Protein AF-A0A1V9Y2V9-F1 (afdb_monomer)

Radius of gyration: 18.62 Å; Cα contacts (8 Å, |Δi|>4): 120; chains: 1; bounding box: 42×32×52 Å

Foldseek 3Di:
DVVVVVVVVVCVVVVPDLLNVLLVVLLVCLVVVVLVVNVVSCPDPSCVSPALVSNLVSCLVSVVLVSSVVSLVVDDLVSSLVSLCSSVVNPLLSSLVVCLVVLPLSSLVVSLVVCCVPVVDCVSSVVSVVSNVVSVVVD

Nearest PDB structures (foldseek):
  8bbf-assembly1_B  TM=3.571E-01  e=8.411E-01  Homo sapiens
  8f5p-assembly1_D  TM=3.765E-01  e=5.303E+00  Leishmania tarentolae
  8xup-assembly1_B  TM=3.565E-01  e=9.309E+00  Escherichia coli K-12
  5a7d-assembly4_D  TM=3.150E-01  e=6.849E+00  Drosophila melanogaster

pLDDT: mean 87.75, std 9.39, range [50.88, 96.5]

Sequence (139 aa):
GNELRVAEDIKKEFGVSDRRWMWLRAKVLAQEEQWDELEKLSKSKRVPLIGFQGFAEVCLSHSNKMEALKYILKLKEDTKVNFVLRYTDGDIKKAAKLALEQKDLECLQLLREKAIEKTRTANLANEIDEYVSQLRSKK

Mean predicted aligned error: 6.32 Å

InterPro domains:
  IPR006925 Vps16, C-terminal [PF04840] (2-120)
  IPR016534 Vacuolar protein sorting-associated protein 16 [PTHR12811] (2-128)

Organism: NCBI:txid418985

Structure (mmCIF, N/CA/C/O backbone):
data_AF-A0A1V9Y2V9-F1
#
_entry.id   AF-A0A1V9Y2V9-F1
#
loop_
_atom_site.group_PDB
_atom_site.id
_atom_site.type_symbol
_atom_site.label_atom_id
_atom_site.label_alt_id
_atom_site.label_comp_id
_atom_site.label_asym_id
_atom_site.label_entity_id
_atom_site.label_seq_id
_atom_site.pdbx_PDB_ins_code
_atom_site.Cartn_x
_atom_site.Cartn_y
_atom_site.Cartn_z
_atom_site.occupancy
_atom_site.B_iso_or_equiv
_atom_site.auth_seq_id
_atom_site.auth_comp_id
_atom_site.auth_asym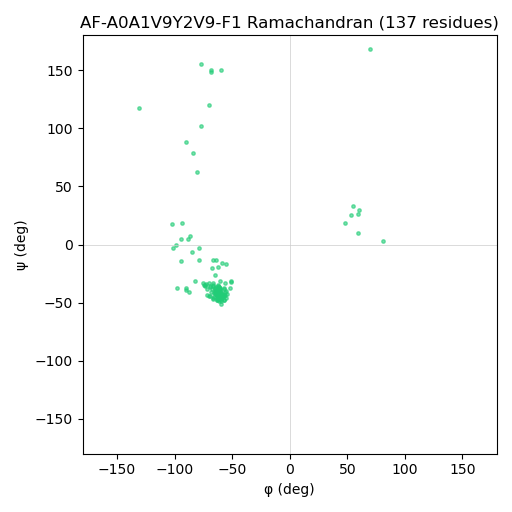_id
_atom_site.auth_atom_id
_atom_site.pdbx_PDB_model_num
ATOM 1 N N . GLY A 1 1 ? -23.484 2.005 17.612 1.00 53.62 1 GLY A N 1
ATOM 2 C CA . GLY A 1 1 ? -24.648 1.179 17.990 1.00 53.62 1 GLY A CA 1
ATOM 3 C C . GLY A 1 1 ? -24.314 0.321 19.194 1.00 53.62 1 GLY A C 1
ATOM 4 O O . GLY A 1 1 ? -23.136 0.079 19.435 1.00 53.62 1 GLY A O 1
ATOM 5 N N . ASN A 1 2 ? -25.331 -0.121 19.938 1.00 74.00 2 ASN A N 1
ATOM 6 C CA . ASN A 1 2 ? -25.217 -0.984 21.127 1.00 74.00 2 ASN A CA 1
ATOM 7 C C . ASN A 1 2 ? -24.352 -2.242 20.877 1.00 74.00 2 ASN A C 1
ATOM 9 O O . ASN A 1 2 ? -23.617 -2.673 21.756 1.00 74.00 2 ASN A O 1
ATOM 13 N N . GLU A 1 3 ? -24.352 -2.752 19.645 1.00 80.88 3 GLU A N 1
ATOM 14 C CA . GLU A 1 3 ? -23.558 -3.903 19.192 1.00 80.88 3 GLU A CA 1
ATOM 15 C C . GLU A 1 3 ? -22.043 -3.704 19.318 1.00 80.88 3 GLU A C 1
ATOM 17 O O . GLU A 1 3 ? -21.342 -4.613 19.748 1.00 80.88 3 GLU A O 1
ATOM 22 N N . LEU A 1 4 ? -21.520 -2.506 19.023 1.00 80.00 4 LEU A N 1
ATOM 23 C CA . LEU A 1 4 ? -20.084 -2.228 19.172 1.00 80.00 4 LEU A CA 1
ATOM 24 C C . LEU A 1 4 ? -19.649 -2.304 20.635 1.00 80.00 4 LEU A C 1
ATOM 26 O O . LEU A 1 4 ? -18.560 -2.789 20.925 1.00 80.00 4 LEU A O 1
ATOM 30 N N . ARG A 1 5 ? -20.505 -1.844 21.552 1.00 82.06 5 ARG A N 1
ATOM 31 C CA . ARG A 1 5 ? -20.245 -1.906 22.992 1.00 82.06 5 ARG A CA 1
ATOM 32 C C . ARG A 1 5 ? -20.231 -3.356 23.474 1.00 82.06 5 ARG A C 1
ATOM 34 O O . ARG A 1 5 ? -19.281 -3.752 24.134 1.00 82.06 5 ARG A O 1
ATOM 41 N N . VAL A 1 6 ? -21.224 -4.150 23.067 1.00 87.69 6 VAL A N 1
ATOM 42 C CA . VAL A 1 6 ? -21.276 -5.594 23.359 1.00 87.69 6 VAL A CA 1
ATOM 43 C C . VAL A 1 6 ? -20.027 -6.301 22.827 1.00 87.69 6 VAL A C 1
ATOM 45 O O . VAL A 1 6 ? -19.409 -7.090 23.535 1.00 87.69 6 VAL A O 1
ATOM 48 N N . ALA A 1 7 ? -19.599 -5.972 21.610 1.00 84.19 7 ALA A N 1
ATOM 49 C CA . ALA A 1 7 ? -18.413 -6.566 21.013 1.00 84.19 7 ALA A CA 1
ATOM 50 C C . ALA A 1 7 ? -17.114 -6.170 21.757 1.00 84.19 7 ALA A C 1
ATOM 52 O O . ALA A 1 7 ? -16.198 -6.986 21.874 1.00 84.19 7 ALA A O 1
ATOM 53 N N . 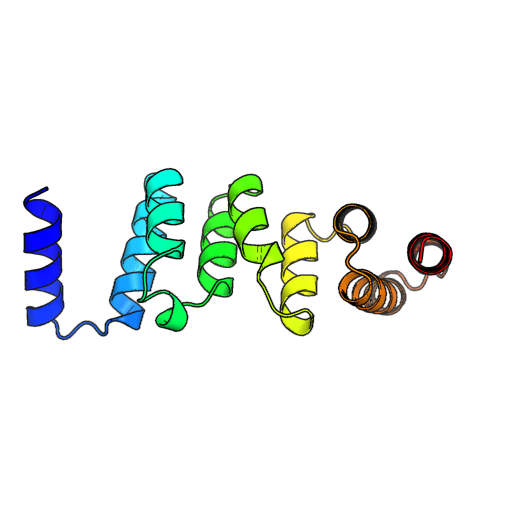GLU A 1 8 ? -17.030 -4.955 22.314 1.00 85.25 8 GLU A N 1
ATOM 54 C CA . GLU A 1 8 ? -15.917 -4.552 23.187 1.00 85.25 8 GLU A CA 1
ATOM 55 C C . GLU A 1 8 ? -15.929 -5.250 24.554 1.00 85.25 8 GLU A C 1
ATOM 57 O O . GLU A 1 8 ? -14.854 -5.526 25.094 1.00 85.25 8 GLU A O 1
ATOM 62 N N . ASP A 1 9 ? -17.102 -5.560 25.103 1.00 87.69 9 ASP A N 1
ATOM 63 C CA . ASP A 1 9 ? -17.223 -6.311 26.355 1.00 87.69 9 ASP A CA 1
ATOM 64 C C . ASP A 1 9 ? -16.789 -7.775 26.157 1.00 87.69 9 ASP A C 1
ATOM 66 O O . ASP A 1 9 ? -15.938 -8.261 26.903 1.00 87.69 9 ASP A O 1
ATOM 70 N N . ILE A 1 10 ? -17.216 -8.419 25.062 1.00 85.62 10 ILE A N 1
ATOM 71 C CA . ILE A 1 10 ? -16.736 -9.755 24.654 1.00 85.62 10 ILE A CA 1
ATOM 72 C C . ILE A 1 10 ? -15.216 -9.741 24.444 1.00 85.62 10 ILE A C 1
ATOM 74 O O . ILE A 1 10 ? -14.495 -10.613 24.921 1.00 85.62 10 ILE A O 1
ATOM 78 N N . LYS A 1 11 ? -14.675 -8.724 23.764 1.00 87.56 11 LYS A N 1
ATOM 79 C CA . LYS A 1 11 ? -13.223 -8.589 23.573 1.00 87.56 11 LYS A CA 1
ATOM 80 C C . LYS A 1 11 ? -12.469 -8.606 24.911 1.00 87.56 11 LYS A C 1
ATOM 82 O O . LYS A 1 11 ? -11.413 -9.239 24.990 1.00 87.56 11 LYS A O 1
ATOM 87 N N . LYS A 1 12 ? -12.976 -7.910 25.937 1.00 87.56 12 LYS A N 1
ATOM 88 C CA . LYS A 1 12 ? -12.372 -7.900 27.281 1.00 87.56 12 LYS A CA 1
ATOM 89 C C . LYS A 1 12 ? -12.474 -9.270 27.944 1.00 87.56 12 LYS A C 1
ATOM 91 O O . LYS A 1 12 ? -11.472 -9.744 28.465 1.00 87.56 12 LYS A O 1
ATOM 96 N N . GLU A 1 13 ? -13.645 -9.896 27.879 1.00 89.62 13 GLU A N 1
ATOM 97 C CA . GLU A 1 13 ? -13.913 -11.210 28.473 1.00 89.62 13 GLU A CA 1
ATOM 98 C C . GLU A 1 13 ? -12.979 -12.297 27.921 1.00 89.62 13 GLU A C 1
ATOM 100 O O . GLU A 1 13 ? -12.404 -13.073 28.678 1.00 89.62 13 GLU A O 1
ATOM 105 N N . PHE A 1 14 ? -12.734 -12.286 26.610 1.00 88.75 14 PHE A N 1
ATOM 106 C CA . PHE A 1 14 ? -11.849 -13.243 25.940 1.00 88.75 14 PHE A CA 1
ATOM 107 C C . PHE A 1 14 ? -10.373 -12.809 25.894 1.00 88.75 14 PHE A C 1
ATOM 109 O O . PHE A 1 14 ? -9.558 -13.468 25.245 1.00 88.75 14 PHE A O 1
ATOM 116 N N . GLY A 1 15 ? -10.004 -11.691 26.531 1.00 89.31 15 GLY A N 1
ATOM 117 C CA . GLY A 1 15 ? -8.618 -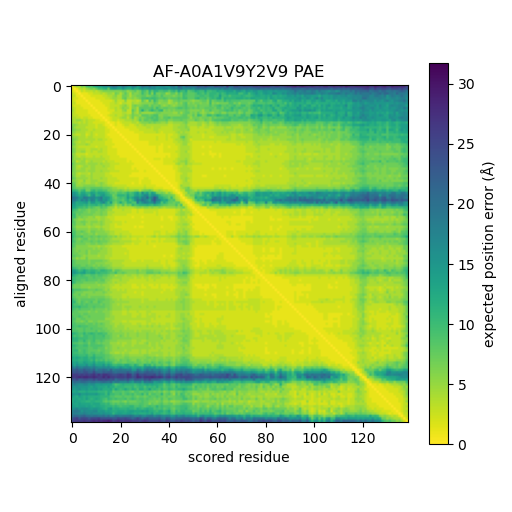11.208 26.566 1.00 89.31 15 GLY A CA 1
ATOM 118 C C . GLY A 1 15 ? -8.027 -10.900 25.183 1.00 89.31 15 GLY A C 1
ATOM 119 O O . GLY A 1 15 ? -6.821 -11.041 24.964 1.00 89.31 15 GLY A O 1
ATOM 120 N N . VAL A 1 16 ? -8.857 -10.501 24.214 1.00 86.38 16 VAL A N 1
ATOM 121 C CA . VAL A 1 16 ? -8.403 -10.252 22.841 1.00 86.38 16 VAL A CA 1
ATOM 122 C C . VAL A 1 16 ? -7.539 -8.992 22.806 1.00 86.38 16 VAL A C 1
ATOM 124 O O . VAL A 1 16 ? -7.997 -7.890 23.114 1.00 86.38 16 VAL A O 1
ATOM 127 N N . SER A 1 17 ? -6.283 -9.142 22.375 1.00 87.06 17 SER A N 1
ATOM 128 C CA . SER A 1 17 ? -5.348 -8.019 22.268 1.00 87.06 17 SER A CA 1
ATOM 129 C C . SER A 1 17 ? -5.851 -6.933 21.313 1.00 87.06 17 SER A C 1
ATOM 131 O O . SER A 1 17 ? -6.514 -7.220 20.313 1.00 87.06 17 SER A O 1
ATOM 133 N N . ASP A 1 18 ? -5.479 -5.675 21.567 1.00 83.75 18 ASP A N 1
ATOM 134 C CA . ASP A 1 18 ? -5.882 -4.541 20.723 1.00 83.75 18 ASP A CA 1
ATOM 135 C C . ASP A 1 18 ? -5.493 -4.737 19.255 1.00 83.75 18 ASP A C 1
ATOM 137 O O . ASP A 1 18 ? -6.287 -4.451 18.359 1.00 83.75 18 ASP A O 1
ATOM 141 N N . ARG A 1 19 ? -4.303 -5.293 18.999 1.00 83.38 19 ARG A N 1
ATOM 142 C CA . ARG A 1 19 ? -3.853 -5.616 17.641 1.00 83.38 19 ARG A CA 1
ATOM 143 C C . ARG A 1 19 ? -4.810 -6.595 16.965 1.00 83.38 19 ARG A C 1
ATOM 145 O O . ARG A 1 19 ? -5.251 -6.337 15.847 1.00 83.38 19 ARG A O 1
ATOM 152 N N . ARG A 1 20 ? -5.137 -7.713 17.623 1.00 85.44 20 ARG A N 1
ATOM 153 C CA . ARG A 1 20 ? -6.011 -8.740 17.039 1.00 85.44 20 ARG A CA 1
ATOM 154 C C . ARG A 1 20 ? -7.440 -8.233 16.872 1.00 85.44 20 ARG A C 1
ATOM 156 O O . ARG A 1 20 ? -8.055 -8.497 15.843 1.00 85.44 20 ARG A O 1
ATOM 163 N N . TRP A 1 21 ? -7.920 -7.448 17.831 1.00 86.19 21 TRP A N 1
ATOM 164 C CA . TRP A 1 21 ? -9.212 -6.776 17.761 1.00 86.19 21 TRP A CA 1
ATOM 165 C C . TRP A 1 21 ? -9.325 -5.872 16.534 1.00 86.19 21 TRP A C 1
ATOM 167 O O . TRP A 1 21 ? -10.299 -5.945 15.789 1.00 86.19 21 TRP A O 1
ATOM 177 N N . MET A 1 22 ? -8.308 -5.049 16.278 1.00 85.06 22 MET A N 1
ATOM 178 C CA . MET A 1 22 ? -8.321 -4.180 15.108 1.00 85.06 22 MET A CA 1
ATOM 179 C C . MET A 1 22 ? -8.281 -4.964 13.797 1.00 85.06 22 MET A C 1
ATOM 181 O O . MET A 1 22 ? -9.010 -4.611 12.874 1.00 85.06 22 MET A O 1
ATOM 185 N N . TRP A 1 23 ? -7.466 -6.022 13.711 1.00 86.44 23 TRP A N 1
ATOM 186 C CA . TRP A 1 23 ? -7.430 -6.896 12.534 1.00 86.44 23 TRP A CA 1
ATOM 187 C C . TRP A 1 23 ? -8.796 -7.520 12.250 1.00 86.44 23 TRP A C 1
ATOM 189 O O . TRP A 1 23 ? -9.227 -7.547 11.101 1.00 86.44 23 TRP A O 1
ATOM 199 N N . LEU A 1 24 ? -9.483 -7.995 13.293 1.00 89.38 24 LEU A N 1
ATOM 200 C CA . LEU A 1 24 ? -10.824 -8.557 13.166 1.00 89.38 24 LEU A CA 1
ATOM 201 C C . LEU A 1 24 ? -11.810 -7.509 12.644 1.00 89.38 24 LEU A C 1
ATOM 203 O O . LEU A 1 24 ? -12.520 -7.773 11.681 1.00 89.38 24 LEU A O 1
ATOM 207 N N . ARG A 1 25 ? -11.794 -6.300 13.214 1.00 90.25 25 ARG A N 1
ATOM 208 C CA . ARG A 1 25 ? -12.650 -5.202 12.750 1.00 90.25 25 ARG A CA 1
ATOM 209 C C . ARG A 1 25 ? -12.382 -4.828 11.296 1.00 90.25 25 ARG A C 1
ATOM 211 O O . ARG A 1 25 ? -13.331 -4.703 10.540 1.00 90.25 25 ARG A O 1
ATOM 218 N N . ALA A 1 26 ? -11.121 -4.674 10.895 1.00 91.00 26 ALA A N 1
ATOM 219 C CA . ALA A 1 26 ? -10.778 -4.343 9.512 1.00 91.00 26 ALA A CA 1
ATOM 220 C C . ALA A 1 26 ? -11.265 -5.418 8.527 1.00 91.00 26 ALA A C 1
ATOM 222 O O . ALA A 1 26 ? -11.810 -5.080 7.481 1.00 91.00 26 ALA A O 1
ATOM 223 N N . LYS A 1 27 ? -11.124 -6.703 8.885 1.00 92.00 27 LYS A N 1
ATOM 224 C CA . LYS A 1 27 ? -11.636 -7.822 8.081 1.00 92.00 27 LYS A CA 1
ATOM 225 C C . LYS A 1 27 ? -13.156 -7.791 7.950 1.00 92.00 27 LYS A C 1
ATOM 227 O O . LYS A 1 27 ? -13.641 -7.893 6.835 1.00 92.00 27 LYS A O 1
ATOM 232 N N . VAL A 1 28 ? -13.880 -7.604 9.054 1.00 93.81 28 VAL A N 1
ATOM 233 C CA . VAL A 1 28 ? -15.350 -7.521 9.034 1.00 93.81 28 VAL A CA 1
ATOM 234 C C . VAL A 1 28 ? -15.813 -6.336 8.188 1.00 93.81 28 VAL A C 1
ATOM 236 O O . VAL A 1 28 ? -16.655 -6.506 7.321 1.00 93.81 28 VAL A O 1
ATOM 239 N N . LEU A 1 29 ? -15.214 -5.154 8.362 1.00 94.38 29 LEU A N 1
ATOM 240 C CA . LEU A 1 29 ? -15.579 -3.976 7.567 1.00 94.38 29 LEU A CA 1
ATOM 241 C C . LEU A 1 29 ? -15.340 -4.196 6.067 1.00 94.38 29 LEU A C 1
ATOM 243 O O . LEU A 1 29 ? -16.141 -3.746 5.263 1.00 94.38 29 LEU A O 1
ATOM 247 N N . ALA A 1 30 ? -14.272 -4.897 5.683 1.00 94.00 30 ALA A N 1
ATOM 248 C CA . ALA A 1 30 ? -14.021 -5.227 4.282 1.00 94.00 30 ALA A CA 1
ATOM 249 C C . ALA A 1 30 ? -14.938 -6.334 3.739 1.00 94.00 30 ALA A C 1
ATOM 251 O O . ALA A 1 30 ? -15.319 -6.281 2.574 1.00 94.00 30 ALA A O 1
ATOM 252 N N . GLN A 1 31 ? -15.307 -7.316 4.568 1.00 94.94 31 GLN A N 1
ATOM 253 C CA . GLN A 1 31 ? -16.300 -8.342 4.227 1.00 94.94 31 GLN A CA 1
ATOM 254 C C . GLN A 1 31 ? -17.679 -7.733 3.965 1.00 94.94 31 GLN A C 1
ATOM 256 O O . GLN A 1 31 ? -18.343 -8.140 3.021 1.00 94.94 31 GLN A O 1
ATOM 261 N N . GLU A 1 32 ? -18.061 -6.738 4.760 1.00 95.50 32 GLU A N 1
ATOM 262 C CA . GLU A 1 32 ? -19.320 -5.994 4.636 1.00 95.50 32 GLU A CA 1
ATOM 263 C C . GLU A 1 32 ? -19.221 -4.806 3.657 1.00 95.50 32 GLU A C 1
ATOM 265 O O . GLU A 1 32 ? -20.123 -3.973 3.601 1.00 95.50 32 GLU A O 1
ATOM 270 N N . GLU A 1 33 ? -18.102 -4.669 2.934 1.00 94.75 33 GLU A N 1
ATOM 271 C CA . GLU A 1 33 ? -17.830 -3.572 1.991 1.00 94.75 33 GLU A CA 1
ATOM 272 C C . GLU A 1 33 ? -18.001 -2.154 2.584 1.00 94.75 33 GLU A C 1
ATOM 274 O O . GLU A 1 33 ? -18.215 -1.168 1.876 1.00 94.75 33 GLU A O 1
ATOM 279 N N . GLN A 1 34 ? -17.849 -2.012 3.903 1.00 95.56 34 GLN A N 1
ATOM 280 C CA . GLN A 1 34 ? -17.927 -0.745 4.631 1.00 95.56 34 GLN A CA 1
ATOM 281 C C . GLN A 1 34 ? -16.613 0.043 4.523 1.00 95.56 34 GLN A C 1
ATOM 283 O O . GLN A 1 34 ? -15.932 0.314 5.518 1.00 95.56 34 GLN A O 1
ATOM 288 N N . TRP A 1 35 ? -16.242 0.422 3.299 1.00 94.44 35 TRP A N 1
ATOM 289 C CA . TRP A 1 35 ? -14.975 1.094 2.988 1.00 94.44 35 TRP A CA 1
ATOM 290 C C . TRP A 1 35 ? -14.824 2.449 3.688 1.00 94.44 35 TRP A C 1
ATOM 292 O O . TRP A 1 35 ? -13.742 2.761 4.178 1.00 94.44 35 TRP A O 1
ATOM 302 N N . ASP A 1 36 ? -15.909 3.212 3.837 1.00 93.75 36 ASP A N 1
ATOM 303 C CA . ASP A 1 36 ? -15.888 4.495 4.555 1.00 93.75 36 ASP A CA 1
ATOM 304 C C . ASP A 1 36 ? -15.551 4.318 6.043 1.00 93.75 36 ASP A C 1
ATOM 306 O O . ASP A 1 36 ? -14.784 5.087 6.631 1.00 93.75 36 ASP A O 1
ATOM 310 N N . GLU A 1 37 ? -16.100 3.278 6.671 1.00 92.81 37 GLU A N 1
ATOM 311 C CA . GLU A 1 37 ? -15.810 2.939 8.065 1.00 92.81 37 GLU A CA 1
ATOM 312 C C . GLU A 1 37 ? -14.404 2.347 8.217 1.00 92.81 37 GLU A C 1
ATOM 314 O O . GLU A 1 37 ? -13.720 2.619 9.211 1.00 92.81 37 GLU A O 1
ATOM 319 N N . LEU A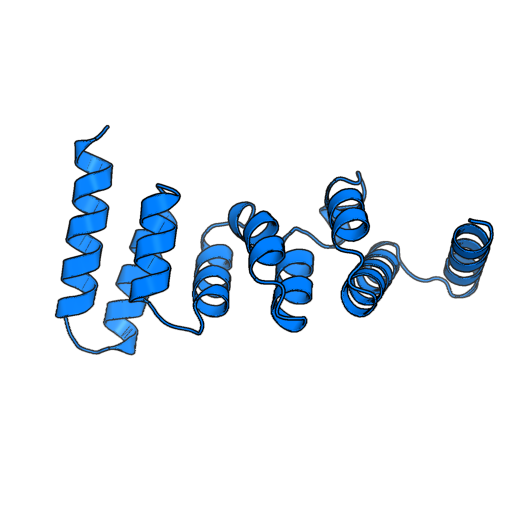 1 38 ? -13.927 1.600 7.217 1.00 93.00 38 LEU A N 1
ATOM 320 C CA . LEU A 1 38 ? -12.543 1.136 7.150 1.00 93.00 38 LEU A CA 1
ATOM 321 C C . LEU A 1 38 ? -11.567 2.319 7.049 1.00 93.00 38 LEU A C 1
ATOM 323 O O . LEU A 1 38 ? -10.573 2.361 7.782 1.00 93.00 38 LEU A O 1
ATOM 327 N N . GLU A 1 39 ? -11.878 3.325 6.230 1.00 91.81 39 GLU A N 1
ATOM 328 C CA . GLU A 1 39 ? -11.075 4.540 6.111 1.00 91.81 39 GLU A CA 1
ATOM 329 C C . GLU A 1 39 ? -11.062 5.324 7.430 1.00 91.81 39 GLU A C 1
ATOM 331 O O . GLU A 1 39 ? -9.994 5.759 7.879 1.00 91.81 39 GLU A O 1
ATOM 336 N N . LYS A 1 40 ? -12.206 5.453 8.114 1.00 91.56 40 LYS A N 1
ATOM 337 C CA . LYS A 1 40 ? -12.267 6.042 9.466 1.00 91.56 40 LYS A CA 1
ATOM 338 C C . LYS A 1 40 ? -11.409 5.252 10.456 1.00 91.56 40 LYS A C 1
ATOM 340 O O . LYS A 1 40 ? -10.658 5.852 11.231 1.00 91.56 40 LYS A O 1
ATOM 345 N N . LEU A 1 41 ? -11.458 3.918 10.410 1.00 88.81 41 LEU A N 1
ATOM 346 C CA . LEU A 1 41 ? -10.631 3.050 11.250 1.00 88.81 41 LEU A CA 1
ATOM 347 C C . LEU A 1 41 ? -9.132 3.278 10.990 1.00 88.81 41 LEU A C 1
ATOM 349 O O . LEU A 1 41 ? -8.356 3.352 11.945 1.00 88.81 41 LEU A O 1
ATOM 353 N N . SER A 1 42 ? -8.737 3.471 9.728 1.00 88.19 42 SER A N 1
ATOM 354 C CA . SER A 1 42 ? -7.351 3.728 9.304 1.00 88.19 42 SER A CA 1
ATOM 355 C C . SER A 1 42 ? -6.767 5.071 9.769 1.00 88.19 42 SER A C 1
ATOM 357 O O . SER A 1 42 ? -5.557 5.287 9.675 1.00 88.19 42 SER A O 1
ATOM 359 N N . LYS A 1 43 ? -7.615 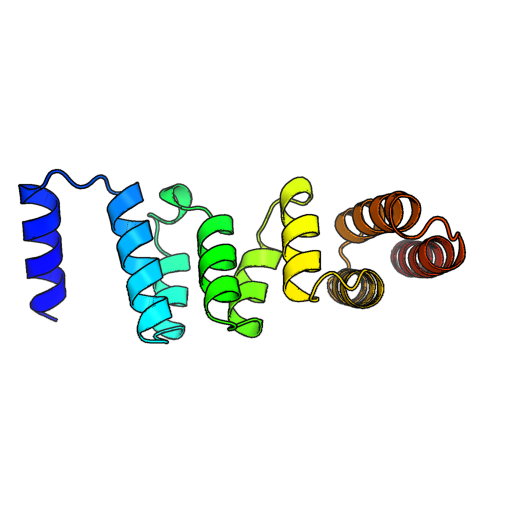5.980 10.264 1.00 86.38 43 LYS A N 1
ATOM 360 C CA . LYS A 1 43 ? -7.234 7.296 10.808 1.00 86.38 43 LYS A CA 1
ATOM 361 C C . LYS A 1 43 ? -7.213 7.312 12.342 1.00 86.38 43 LYS A C 1
ATOM 363 O O . LYS A 1 43 ? -6.858 8.319 12.950 1.00 86.38 43 LYS A O 1
ATOM 368 N N . SER A 1 44 ? -7.592 6.210 12.991 1.00 81.19 44 SER A N 1
ATOM 369 C CA . SER A 1 44 ? -7.630 6.105 14.451 1.00 81.19 44 SER A CA 1
ATOM 370 C C . SER A 1 44 ? -6.229 6.120 15.076 1.00 81.19 44 SER A C 1
ATOM 372 O O . SER A 1 44 ? -5.278 5.566 14.534 1.00 81.19 44 SER A O 1
ATOM 374 N N . LYS A 1 45 ? -6.099 6.634 16.306 1.00 68.62 45 LYS A N 1
ATOM 375 C CA . LYS A 1 45 ? -4.839 6.578 17.077 1.00 68.62 45 LYS A CA 1
ATOM 376 C C . LYS A 1 45 ? -4.322 5.151 17.323 1.00 68.62 45 LYS A C 1
ATOM 378 O O . LYS A 1 45 ? -3.163 4.988 17.682 1.00 68.62 45 LYS A O 1
ATOM 383 N N . ARG A 1 46 ? -5.160 4.120 17.138 1.00 67.69 46 ARG A N 1
ATOM 384 C CA . ARG A 1 46 ? -4.772 2.705 17.281 1.00 67.69 46 ARG A CA 1
AT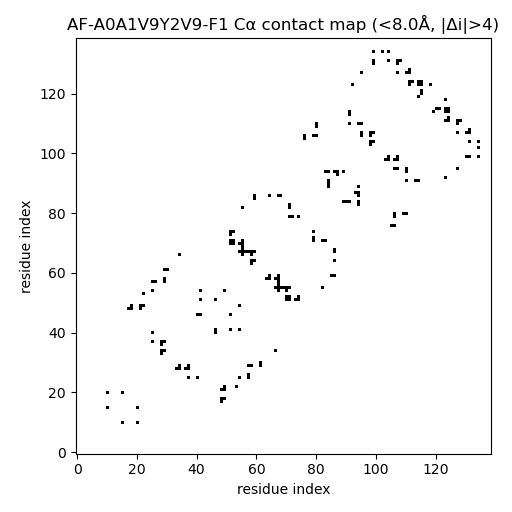OM 385 C C . ARG A 1 46 ? -4.134 2.102 16.017 1.00 67.69 46 ARG A C 1
ATOM 387 O O . ARG A 1 46 ? -3.604 0.997 16.068 1.00 67.69 46 ARG A O 1
ATOM 394 N N . VAL A 1 47 ? -4.108 2.834 14.901 1.00 59.88 47 VAL A N 1
ATOM 395 C CA . VAL A 1 47 ? -3.490 2.419 13.623 1.00 59.88 47 VAL A CA 1
ATOM 396 C C . VAL A 1 47 ? -2.043 1.911 13.729 1.00 59.88 47 VAL A C 1
ATOM 398 O O . VAL A 1 47 ? -1.734 0.970 12.992 1.00 59.88 47 VAL A O 1
ATOM 401 N N . PRO A 1 48 ? -1.178 2.392 14.655 1.00 61.75 48 PRO A N 1
ATOM 402 C CA . PRO A 1 48 ? 0.163 1.832 14.845 1.00 61.75 48 PRO A CA 1
ATOM 403 C C . PRO A 1 48 ? 0.193 0.317 15.116 1.00 61.75 48 PRO A C 1
ATOM 405 O O . PRO A 1 48 ? 1.243 -0.302 14.977 1.00 61.75 48 PRO A O 1
ATOM 408 N N . LEU A 1 49 ? -0.934 -0.301 15.495 1.00 68.00 49 LEU A N 1
ATOM 409 C CA . LEU A 1 49 ? -1.008 -1.727 15.823 1.00 68.00 49 LEU A CA 1
ATOM 410 C C . LEU A 1 49 ? -1.140 -2.653 14.605 1.00 68.00 49 LEU A C 1
ATOM 412 O O . LEU A 1 49 ? -0.647 -3.781 14.679 1.00 68.00 49 LEU A O 1
ATOM 416 N N . ILE A 1 50 ? -1.793 -2.208 13.523 1.00 74.25 50 ILE A N 1
ATOM 417 C CA . ILE A 1 50 ? -1.883 -2.952 12.248 1.00 74.25 50 ILE A CA 1
ATOM 418 C C . ILE A 1 50 ? -0.844 -2.435 11.244 1.00 74.25 50 ILE A C 1
ATOM 420 O O . ILE A 1 50 ? -0.278 -3.217 10.481 1.00 74.25 50 ILE A O 1
ATOM 424 N N . GLY A 1 51 ? -0.612 -1.117 11.231 1.00 85.00 51 GLY A N 1
ATOM 425 C CA . GLY A 1 51 ? 0.082 -0.432 10.143 1.00 85.00 51 GLY A CA 1
ATOM 426 C C . GLY A 1 51 ? -0.747 -0.386 8.853 1.00 85.00 51 GLY A C 1
ATOM 427 O O . GLY A 1 51 ? -1.757 -1.071 8.711 1.00 85.00 51 GLY A O 1
ATOM 428 N N . PHE A 1 52 ? -0.320 0.416 7.875 1.00 90.75 52 PHE A N 1
ATOM 429 C CA . PHE A 1 52 ? -1.026 0.524 6.588 1.00 90.75 52 PHE A CA 1
ATOM 430 C C . PHE A 1 52 ? -0.949 -0.755 5.745 1.00 90.75 52 PHE A C 1
ATOM 432 O O . PHE A 1 52 ? -1.810 -0.978 4.899 1.00 90.75 52 PHE A O 1
ATOM 439 N N . GLN A 1 53 ? 0.028 -1.628 6.016 1.00 91.31 53 GLN A N 1
ATOM 440 C CA . GLN A 1 53 ? 0.193 -2.892 5.300 1.00 91.31 53 GLN A CA 1
ATOM 441 C C . GLN A 1 53 ? -1.031 -3.798 5.460 1.00 91.31 53 GLN A C 1
ATOM 443 O O . GLN A 1 53 ? -1.513 -4.341 4.473 1.00 91.31 53 GLN A O 1
ATOM 448 N N . GLY A 1 54 ? -1.569 -3.932 6.677 1.00 90.62 54 GLY A N 1
ATOM 449 C CA . GLY A 1 54 ? -2.749 -4.771 6.899 1.00 90.62 54 GLY A CA 1
ATOM 450 C C . GLY A 1 54 ? -4.004 -4.216 6.224 1.00 90.62 54 GLY A C 1
ATOM 451 O O . GLY A 1 54 ? -4.789 -4.986 5.683 1.00 90.62 54 GLY A O 1
ATOM 452 N N . PHE A 1 55 ? -4.166 -2.890 6.178 1.00 92.81 55 PHE A N 1
ATOM 453 C CA . PHE A 1 55 ? -5.267 -2.267 5.437 1.00 92.81 55 PHE A CA 1
ATOM 454 C C . PHE A 1 55 ? -5.139 -2.503 3.928 1.00 92.81 55 PHE A C 1
ATOM 456 O O . PHE A 1 55 ? -6.110 -2.912 3.295 1.00 92.81 55 PHE A O 1
ATOM 463 N N . ALA A 1 56 ? -3.940 -2.326 3.364 1.00 94.75 56 ALA A N 1
ATOM 464 C CA . ALA A 1 56 ?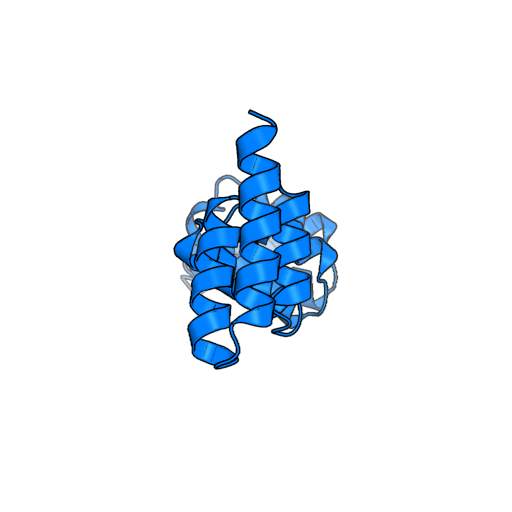 -3.678 -2.626 1.958 1.00 94.75 56 ALA A CA 1
ATOM 465 C C . ALA A 1 56 ? -3.956 -4.106 1.628 1.00 94.75 56 ALA A C 1
ATOM 467 O O . ALA A 1 56 ? -4.609 -4.398 0.629 1.00 94.75 56 ALA A O 1
ATOM 468 N N . GLU A 1 57 ? -3.515 -5.031 2.487 1.00 93.25 57 GLU A N 1
ATOM 469 C CA . GLU A 1 57 ? -3.725 -6.478 2.332 1.00 93.25 57 GLU A CA 1
ATOM 470 C C . GLU A 1 57 ? -5.211 -6.841 2.290 1.00 93.25 57 GLU A C 1
ATOM 472 O O . GLU A 1 57 ? -5.661 -7.562 1.397 1.00 93.25 57 GLU A O 1
ATOM 477 N N . VAL A 1 58 ? -5.976 -6.317 3.249 1.00 94.12 58 VAL A N 1
ATOM 478 C CA . VAL A 1 58 ? -7.414 -6.563 3.359 1.00 94.12 58 VAL A CA 1
ATOM 479 C C . VAL A 1 58 ? -8.145 -6.022 2.129 1.00 94.12 58 VAL A C 1
ATOM 481 O O . VAL A 1 58 ? -8.941 -6.742 1.535 1.00 94.12 58 VAL A O 1
ATOM 484 N N . CYS A 1 59 ? -7.828 -4.805 1.683 1.00 95.31 59 CYS A N 1
ATOM 485 C CA . CYS A 1 59 ? -8.480 -4.215 0.512 1.00 95.31 59 CYS A CA 1
ATOM 486 C C . CYS A 1 59 ? -8.167 -4.984 -0.780 1.00 95.31 59 CYS A C 1
ATOM 488 O O . CYS A 1 59 ? -9.074 -5.250 -1.567 1.00 95.31 59 CYS A O 1
ATOM 490 N N . LEU A 1 60 ? -6.907 -5.396 -0.984 1.00 95.06 60 LEU A N 1
ATOM 491 C CA . LEU A 1 60 ? -6.522 -6.212 -2.141 1.00 95.06 60 LEU A CA 1
ATOM 492 C C . LEU A 1 60 ? -7.204 -7.587 -2.128 1.00 95.06 60 LEU A C 1
ATOM 494 O O . LEU A 1 60 ? -7.632 -8.055 -3.179 1.00 95.06 60 LEU A O 1
ATOM 498 N N . SER A 1 61 ? -7.342 -8.212 -0.955 1.00 94.00 61 SER A N 1
ATOM 499 C CA . SER A 1 61 ? -8.002 -9.522 -0.807 1.00 94.00 61 SER A CA 1
ATOM 500 C C . SER A 1 61 ? -9.493 -9.479 -1.154 1.00 94.00 61 SER A C 1
ATOM 502 O O . SER A 1 61 ? -10.056 -10.484 -1.573 1.00 94.00 61 SER A O 1
ATOM 504 N N . HIS A 1 62 ? -10.117 -8.310 -1.012 1.00 94.56 62 HIS A N 1
ATOM 505 C CA . HIS A 1 62 ? -11.517 -8.055 -1.349 1.00 94.56 62 HIS A CA 1
ATOM 506 C C . HIS A 1 62 ? -11.684 -7.317 -2.689 1.00 94.56 62 HIS A C 1
ATOM 508 O O . HIS A 1 62 ? -12.734 -6.751 -2.965 1.00 94.56 62 HIS A O 1
ATOM 514 N N . SER A 1 63 ? -10.650 -7.308 -3.538 1.00 92.69 63 SER A N 1
ATOM 515 C CA . SER A 1 63 ? -10.661 -6.693 -4.876 1.00 92.69 63 SER A CA 1
ATOM 516 C C . SER A 1 63 ? -10.970 -5.188 -4.926 1.00 92.69 63 SER A C 1
ATOM 518 O O . SER A 1 63 ? -11.085 -4.627 -6.018 1.00 92.69 63 SER A O 1
ATOM 520 N N . ASN A 1 64 ? -11.014 -4.483 -3.790 1.00 94.56 64 ASN A N 1
ATOM 521 C CA . ASN A 1 64 ? -11.149 -3.029 -3.777 1.00 94.56 64 ASN A CA 1
ATOM 522 C C . ASN A 1 64 ? -9.776 -2.369 -3.947 1.00 94.56 64 ASN A C 1
ATOM 524 O O . ASN A 1 64 ? -9.137 -1.894 -3.003 1.00 94.56 64 ASN A O 1
ATOM 528 N N . LYS A 1 65 ? -9.315 -2.349 -5.199 1.00 93.44 65 LYS A N 1
ATOM 529 C CA . LYS A 1 65 ? -8.032 -1.758 -5.584 1.00 93.44 65 LYS A CA 1
ATOM 530 C C . LYS A 1 65 ? -7.972 -0.265 -5.246 1.00 93.44 65 LYS A C 1
ATOM 532 O O . LYS A 1 65 ? -6.967 0.188 -4.705 1.00 93.44 65 LYS A O 1
ATOM 537 N N . MET A 1 66 ? -9.036 0.490 -5.517 1.00 93.62 66 MET A N 1
ATOM 538 C CA . MET A 1 66 ? -9.068 1.940 -5.277 1.00 93.62 66 MET A CA 1
ATOM 539 C C . MET A 1 66 ? -8.845 2.283 -3.804 1.00 93.62 66 MET A C 1
ATOM 541 O O . MET A 1 66 ? -8.028 3.147 -3.485 1.00 93.62 66 MET A O 1
ATOM 545 N N . GLU A 1 67 ? -9.515 1.562 -2.909 1.00 95.19 67 GLU A N 1
ATOM 546 C CA . GLU A 1 67 ? -9.331 1.720 -1.470 1.00 95.19 67 GLU A CA 1
ATOM 547 C C . GLU A 1 67 ? -7.940 1.237 -1.032 1.00 95.19 67 GLU A C 1
ATOM 549 O O . GLU A 1 67 ? -7.255 1.926 -0.276 1.00 95.19 67 GLU A O 1
ATOM 554 N N . ALA A 1 68 ? -7.453 0.117 -1.586 1.00 95.88 68 ALA A N 1
ATOM 555 C CA . ALA A 1 68 ? -6.105 -0.381 -1.312 1.00 95.88 68 ALA A CA 1
ATOM 556 C C . ALA A 1 68 ? -5.026 0.663 -1.625 1.00 95.88 68 ALA A C 1
ATOM 558 O O . ALA A 1 68 ? -4.107 0.853 -0.824 1.00 95.88 68 ALA A O 1
ATOM 559 N N . LEU A 1 69 ? -5.145 1.370 -2.755 1.00 95.25 69 LEU A N 1
ATOM 560 C CA . LEU A 1 69 ? -4.160 2.357 -3.194 1.00 95.25 69 LEU A CA 1
ATOM 561 C C . LEU A 1 69 ? -3.936 3.451 -2.138 1.00 95.25 69 LEU A C 1
ATOM 563 O O . LEU A 1 69 ? -2.788 3.808 -1.873 1.00 95.25 69 LEU A O 1
ATOM 567 N N . LYS A 1 70 ? -4.992 3.901 -1.444 1.00 94.75 70 LYS A N 1
ATOM 568 C CA . LYS A 1 70 ? -4.893 4.894 -0.354 1.00 94.75 70 LYS A CA 1
ATOM 569 C C . LYS A 1 70 ? -3.928 4.462 0.756 1.00 94.75 70 LYS A C 1
ATOM 571 O O . LYS A 1 70 ? -3.293 5.308 1.390 1.00 94.75 70 LYS A O 1
ATOM 576 N N . TYR A 1 71 ? -3.839 3.159 1.016 1.00 94.56 71 TYR A N 1
ATOM 577 C CA . TYR A 1 71 ? -2.965 2.581 2.037 1.00 94.56 71 TYR A CA 1
ATOM 578 C C . TYR A 1 71 ? -1.587 2.233 1.489 1.00 94.56 71 TYR A C 1
ATOM 580 O O . TYR A 1 71 ? -0.595 2.458 2.180 1.00 94.56 71 TYR A O 1
ATOM 588 N N . ILE A 1 72 ? -1.516 1.745 0.248 1.00 95.62 72 ILE A N 1
ATOM 589 C CA . ILE A 1 72 ? -0.257 1.411 -0.432 1.00 95.62 72 ILE A CA 1
ATOM 590 C C . ILE A 1 72 ? 0.653 2.639 -0.511 1.00 95.62 72 ILE A C 1
ATOM 592 O O . ILE A 1 72 ? 1.829 2.546 -0.169 1.00 95.62 72 ILE A O 1
ATOM 596 N N . LEU A 1 73 ? 0.109 3.809 -0.856 1.00 93.00 73 LEU A N 1
ATOM 597 C CA . LEU A 1 73 ? 0.880 5.057 -0.958 1.00 93.00 73 LEU A CA 1
ATOM 598 C C . LEU A 1 73 ? 1.473 5.537 0.379 1.00 93.00 73 LEU A C 1
ATOM 600 O O . LEU A 1 73 ? 2.342 6.402 0.386 1.00 93.00 73 LEU A O 1
ATOM 604 N N . LYS A 1 74 ? 1.038 4.967 1.510 1.00 92.25 74 LYS A N 1
ATOM 605 C CA . LYS A 1 74 ? 1.550 5.277 2.856 1.00 92.25 74 LYS A CA 1
ATOM 606 C C . LYS A 1 74 ? 2.575 4.255 3.360 1.00 92.25 74 LYS A C 1
ATOM 608 O O . LYS A 1 74 ? 3.037 4.365 4.497 1.00 92.25 74 LYS A O 1
ATOM 613 N N . LEU A 1 75 ? 2.879 3.223 2.572 1.00 92.31 75 LEU A N 1
ATOM 614 C CA . LEU A 1 75 ? 3.870 2.209 2.922 1.00 92.31 75 LEU A CA 1
ATOM 615 C C . LEU A 1 75 ? 5.291 2.736 2.721 1.00 92.31 75 LEU A C 1
ATOM 617 O O . LEU A 1 75 ? 5.532 3.614 1.900 1.00 92.31 75 LEU A O 1
ATOM 621 N N . LYS A 1 76 ? 6.235 2.139 3.452 1.00 90.19 76 LYS A N 1
ATOM 622 C CA . LYS A 1 76 ? 7.669 2.292 3.182 1.00 90.19 76 LYS A CA 1
ATOM 623 C C . LYS A 1 76 ? 8.029 1.608 1.866 1.00 90.19 76 LYS A C 1
ATOM 625 O O . LYS A 1 76 ? 7.438 0.572 1.556 1.00 90.19 76 LYS A O 1
ATOM 630 N N . GLU A 1 77 ? 9.020 2.133 1.157 1.00 85.81 77 GLU A N 1
ATOM 631 C CA . GLU A 1 77 ? 9.337 1.738 -0.224 1.00 85.81 77 GLU A CA 1
ATOM 632 C C . GLU A 1 77 ? 9.631 0.244 -0.397 1.00 85.81 77 GLU A C 1
ATOM 634 O O . GLU A 1 77 ? 9.011 -0.401 -1.248 1.00 85.81 77 GLU A O 1
ATOM 639 N N . ASP A 1 78 ? 10.429 -0.342 0.504 1.00 83.75 78 ASP A N 1
ATOM 640 C CA . ASP A 1 78 ? 10.749 -1.781 0.515 1.00 83.75 78 ASP A CA 1
ATOM 641 C C . ASP A 1 78 ? 9.499 -2.674 0.464 1.00 83.75 78 ASP A C 1
ATOM 643 O O . ASP A 1 78 ? 9.466 -3.731 -0.170 1.00 83.75 78 ASP A O 1
ATOM 647 N N . THR A 1 79 ? 8.435 -2.253 1.155 1.00 91.25 79 THR A N 1
ATOM 648 C CA . THR A 1 79 ? 7.159 -2.978 1.182 1.00 91.25 79 THR A CA 1
ATOM 649 C C . THR A 1 79 ? 6.237 -2.510 0.059 1.00 91.25 79 THR A C 1
ATOM 651 O O . THR A 1 79 ? 5.557 -3.332 -0.560 1.00 91.25 79 THR A O 1
ATOM 654 N N . LYS A 1 80 ? 6.224 -1.204 -0.229 1.00 94.31 80 LYS A N 1
ATOM 655 C CA . LYS A 1 80 ? 5.344 -0.562 -1.206 1.00 94.31 80 LYS A CA 1
ATOM 656 C C . LYS A 1 80 ? 5.468 -1.206 -2.579 1.00 94.31 80 LYS A C 1
ATOM 658 O O . LYS A 1 80 ? 4.438 -1.551 -3.153 1.00 94.31 80 LYS A O 1
ATOM 663 N N . VAL A 1 81 ? 6.686 -1.452 -3.068 1.00 94.56 81 VAL A N 1
ATOM 664 C CA . VAL A 1 81 ? 6.907 -2.016 -4.413 1.00 94.56 81 VAL A CA 1
ATOM 665 C C . VAL A 1 81 ? 6.171 -3.345 -4.623 1.00 94.56 81 VAL A C 1
ATOM 667 O O . VAL A 1 81 ? 5.549 -3.568 -5.662 1.00 94.56 81 VAL A O 1
ATOM 670 N N . ASN A 1 82 ? 6.165 -4.219 -3.613 1.00 94.38 82 ASN A N 1
ATOM 671 C CA . ASN A 1 82 ? 5.485 -5.512 -3.695 1.00 94.38 82 ASN A CA 1
ATOM 672 C C . ASN A 1 82 ? 3.958 -5.343 -3.716 1.00 94.38 82 ASN A C 1
ATOM 674 O O . ASN A 1 82 ? 3.263 -6.062 -4.433 1.00 94.38 82 ASN A O 1
ATOM 678 N N . PHE A 1 83 ? 3.428 -4.372 -2.970 1.00 96.50 83 PHE A N 1
ATOM 679 C CA . PHE A 1 83 ? 2.001 -4.051 -2.980 1.00 96.50 83 PHE A CA 1
ATOM 680 C C . PHE A 1 83 ? 1.559 -3.356 -4.270 1.00 96.50 83 PHE A C 1
ATOM 682 O O . PHE A 1 83 ? 0.494 -3.680 -4.788 1.00 96.50 83 PHE A O 1
ATOM 689 N N . VAL A 1 84 ? 2.379 -2.463 -4.826 1.00 96.12 84 VAL A N 1
ATOM 690 C CA . VAL A 1 84 ? 2.155 -1.833 -6.136 1.00 96.12 84 VAL A CA 1
ATOM 691 C C . VAL A 1 84 ? 2.102 -2.893 -7.238 1.00 96.12 84 VAL A C 1
ATOM 693 O O . VAL A 1 84 ? 1.198 -2.870 -8.076 1.00 96.12 84 VAL A O 1
ATOM 696 N N . LEU A 1 85 ? 3.002 -3.880 -7.206 1.00 94.19 85 LEU A N 1
ATOM 697 C CA . LEU A 1 85 ? 2.945 -5.014 -8.129 1.00 94.19 85 LEU A CA 1
ATOM 698 C C . LEU A 1 85 ? 1.663 -5.825 -7.962 1.00 94.19 85 LEU A C 1
ATOM 700 O O . LEU A 1 85 ? 1.011 -6.133 -8.949 1.00 94.19 85 LEU A O 1
ATOM 704 N N . ARG A 1 86 ? 1.246 -6.139 -6.733 1.00 94.75 86 ARG A N 1
ATOM 705 C CA . ARG A 1 86 ? -0.019 -6.859 -6.508 1.00 94.75 86 ARG A CA 1
ATOM 706 C C . ARG A 1 86 ? -1.241 -6.063 -6.964 1.00 94.75 86 ARG A C 1
ATOM 708 O O . ARG A 1 86 ? -2.126 -6.628 -7.594 1.00 94.75 86 ARG A O 1
ATOM 715 N N . TYR A 1 87 ? -1.275 -4.758 -6.700 1.00 95.88 87 TYR A N 1
ATOM 716 C CA . TYR A 1 87 ? -2.325 -3.851 -7.171 1.00 95.88 87 TYR A CA 1
ATOM 717 C C . TYR A 1 87 ? -2.445 -3.868 -8.706 1.00 95.88 87 TYR A C 1
ATOM 719 O O . TYR A 1 87 ? -3.550 -3.850 -9.252 1.00 95.88 87 TYR A O 1
ATOM 727 N N . THR A 1 88 ? -1.311 -3.981 -9.398 1.00 94.56 88 THR A N 1
ATOM 728 C CA . THR A 1 88 ? -1.213 -4.034 -10.864 1.00 94.56 88 THR A CA 1
ATOM 729 C C . THR A 1 88 ? -1.205 -5.452 -11.446 1.00 94.56 88 THR A C 1
ATOM 731 O O . THR A 1 88 ? -0.811 -5.637 -12.594 1.00 94.56 88 THR A O 1
ATOM 734 N N . ASP A 1 89 ? -1.652 -6.459 -10.688 1.00 93.44 89 ASP A N 1
ATOM 735 C CA . ASP A 1 89 ? -1.730 -7.866 -11.125 1.00 93.44 89 ASP A CA 1
ATOM 736 C C . ASP A 1 89 ? -0.374 -8.464 -11.550 1.00 93.44 89 ASP A C 1
ATOM 738 O O . ASP A 1 89 ? -0.290 -9.386 -12.359 1.00 93.44 89 ASP A O 1
ATOM 742 N N . GLY A 1 90 ? 0.718 -7.933 -11.002 1.00 91.00 90 GLY A N 1
ATOM 743 C CA . GLY A 1 90 ? 2.090 -8.328 -11.307 1.00 91.00 90 GLY A CA 1
ATOM 744 C C . GLY A 1 90 ? 2.661 -7.705 -12.583 1.00 91.00 90 GLY A C 1
ATOM 745 O O . GLY A 1 90 ? 3.803 -8.018 -12.932 1.00 91.00 90 GLY A O 1
ATOM 746 N N . ASP A 1 91 ? 1.910 -6.832 -13.257 1.00 91.94 91 ASP A N 1
ATOM 747 C CA . ASP A 1 91 ? 2.345 -6.122 -14.457 1.00 91.94 91 ASP A CA 1
ATOM 748 C C . ASP A 1 91 ? 3.287 -4.967 -14.088 1.00 91.94 91 ASP A C 1
ATOM 750 O O . ASP A 1 91 ? 2.877 -3.884 -13.661 1.00 91.94 91 ASP A O 1
ATOM 754 N N . ILE A 1 92 ? 4.583 -5.205 -14.290 1.00 91.75 92 ILE A N 1
ATOM 755 C CA . ILE A 1 92 ? 5.652 -4.253 -13.971 1.00 91.75 92 ILE A CA 1
ATOM 756 C C . ILE A 1 92 ? 5.499 -2.946 -14.767 1.00 91.75 92 ILE A C 1
ATOM 758 O O . ILE A 1 92 ? 5.824 -1.876 -14.253 1.00 91.75 92 ILE A O 1
ATOM 762 N N . LYS A 1 93 ? 4.957 -2.989 -15.990 1.00 91.62 93 LYS A N 1
ATOM 763 C CA . LYS A 1 93 ? 4.763 -1.787 -16.811 1.00 91.62 93 LYS A CA 1
ATOM 764 C C . LYS A 1 93 ? 3.661 -0.904 -16.233 1.00 91.62 93 LYS A C 1
ATOM 766 O O . LYS A 1 93 ? 3.838 0.309 -16.125 1.00 91.62 93 LYS A O 1
ATOM 771 N N . LYS A 1 94 ? 2.536 -1.497 -15.822 1.00 94.19 94 LYS A N 1
ATOM 772 C CA . LYS A 1 94 ? 1.470 -0.763 -15.115 1.00 94.19 94 LYS A CA 1
ATOM 773 C C . LYS A 1 94 ? 1.964 -0.224 -13.775 1.00 94.19 94 LYS A C 1
ATOM 775 O O . LYS A 1 94 ? 1.675 0.924 -13.447 1.00 94.19 94 LYS A O 1
ATOM 780 N N . ALA A 1 95 ? 2.737 -1.019 -13.035 1.00 94.56 95 ALA A N 1
ATOM 781 C CA . ALA A 1 95 ? 3.344 -0.598 -11.775 1.00 94.56 95 ALA A CA 1
ATOM 782 C C . ALA A 1 95 ? 4.257 0.623 -11.960 1.00 94.56 95 ALA A C 1
ATOM 784 O O . ALA A 1 95 ? 4.159 1.583 -11.199 1.00 94.56 95 ALA A O 1
ATOM 785 N N . ALA A 1 96 ? 5.102 0.613 -12.994 1.00 93.75 96 ALA A N 1
ATOM 786 C CA . ALA A 1 96 ? 6.006 1.718 -13.291 1.00 93.75 96 ALA A CA 1
ATOM 787 C C . ALA A 1 96 ? 5.246 2.991 -13.681 1.00 93.75 96 ALA A C 1
ATOM 789 O O . ALA A 1 96 ? 5.583 4.072 -13.207 1.00 93.75 96 ALA A O 1
ATOM 790 N N . LYS A 1 97 ? 4.177 2.876 -14.479 1.00 94.38 97 LYS A N 1
ATOM 791 C CA . LYS A 1 97 ? 3.310 4.022 -14.798 1.00 94.38 97 LYS A CA 1
ATOM 792 C C . LYS A 1 97 ? 2.662 4.620 -13.551 1.00 94.38 97 LYS A C 1
ATOM 794 O O . LYS A 1 97 ? 2.700 5.833 -13.382 1.00 94.38 97 LYS A O 1
ATOM 799 N N . LEU A 1 98 ? 2.147 3.779 -12.652 1.00 95.00 98 LEU A N 1
ATOM 800 C CA . LEU A 1 98 ? 1.595 4.245 -11.381 1.00 95.00 98 LEU A CA 1
ATOM 801 C C . LEU A 1 98 ? 2.660 4.975 -10.550 1.00 95.00 98 LEU A C 1
ATOM 803 O O . LEU A 1 98 ? 2.413 6.073 -10.064 1.00 95.00 98 LEU A O 1
ATOM 807 N N . ALA A 1 99 ? 3.858 4.405 -10.415 1.00 93.94 99 ALA A N 1
ATOM 808 C CA . ALA A 1 99 ? 4.946 5.038 -9.670 1.00 93.94 99 ALA A CA 1
ATOM 809 C C . ALA A 1 99 ? 5.377 6.380 -10.298 1.00 93.94 99 ALA A C 1
ATOM 811 O O . ALA A 1 99 ? 5.619 7.348 -9.579 1.00 93.94 99 ALA A O 1
ATOM 812 N N . LEU A 1 100 ? 5.383 6.479 -11.632 1.00 93.75 100 LEU A N 1
ATOM 813 C CA . LEU A 1 100 ? 5.629 7.727 -12.358 1.00 93.75 100 LEU A CA 1
ATOM 814 C C . LEU A 1 100 ? 4.565 8.795 -12.058 1.00 93.75 100 LEU A C 1
ATOM 816 O O . LEU A 1 100 ? 4.917 9.937 -11.762 1.00 93.75 100 LEU A O 1
ATOM 820 N N . GLU A 1 101 ? 3.281 8.434 -12.097 1.00 93.69 101 GLU A N 1
ATOM 821 C CA . GLU A 1 101 ? 2.163 9.333 -11.770 1.00 93.69 101 GLU A CA 1
ATOM 822 C C . GLU A 1 101 ? 2.251 9.852 -10.329 1.00 93.69 101 GLU A C 1
ATOM 824 O O . GLU A 1 101 ? 2.007 11.032 -10.072 1.00 93.69 101 GLU A O 1
ATOM 829 N N . GLN A 1 102 ? 2.668 8.990 -9.399 1.00 93.12 102 GLN A N 1
ATOM 830 C CA . GLN A 1 102 ? 2.888 9.343 -7.994 1.00 93.12 102 GLN A CA 1
ATOM 831 C C . GLN A 1 102 ? 4.218 10.071 -7.747 1.00 93.12 102 GLN A C 1
ATOM 833 O O . GLN A 1 102 ? 4.478 10.502 -6.624 1.00 93.12 102 GLN A O 1
ATOM 838 N N . LYS A 1 103 ? 5.051 10.244 -8.785 1.00 92.62 103 LYS A N 1
ATOM 839 C CA . LYS A 1 103 ? 6.409 10.812 -8.706 1.00 92.62 103 LYS A CA 1
ATOM 840 C C . LYS A 1 103 ? 7.307 10.070 -7.708 1.00 92.62 103 LYS A C 1
ATOM 842 O O . LYS A 1 103 ? 8.178 10.666 -7.074 1.00 92.62 103 LYS A O 1
ATOM 847 N N . ASP A 1 104 ? 7.091 8.767 -7.586 1.00 91.75 104 ASP A N 1
ATOM 848 C CA . ASP A 1 104 ? 7.770 7.885 -6.648 1.00 91.75 104 ASP A CA 1
ATOM 849 C C . ASP A 1 104 ? 9.031 7.295 -7.296 1.00 91.75 104 ASP A C 1
ATOM 851 O O . ASP A 1 104 ? 9.013 6.253 -7.959 1.00 91.75 104 ASP A O 1
ATOM 855 N N . LEU A 1 105 ? 10.137 8.030 -7.158 1.00 91.94 105 LEU A N 1
ATOM 856 C CA . LEU A 1 105 ? 11.414 7.678 -7.778 1.00 91.94 105 LEU A CA 1
ATOM 857 C C . LEU A 1 105 ? 11.994 6.375 -7.213 1.00 91.94 105 LEU A C 1
ATOM 859 O O . LEU A 1 105 ? 12.573 5.592 -7.962 1.00 91.94 105 LEU A O 1
ATOM 863 N N . GLU A 1 106 ? 11.848 6.152 -5.910 1.00 92.69 106 GLU A N 1
ATOM 864 C CA . GLU A 1 106 ? 12.412 4.987 -5.230 1.00 92.69 106 GLU A CA 1
ATOM 865 C C . GLU A 1 106 ? 11.647 3.719 -5.625 1.00 92.69 106 GLU A C 1
ATOM 867 O O . GLU A 1 106 ? 12.256 2.727 -6.033 1.00 92.69 106 GLU A O 1
ATOM 872 N N . CYS A 1 107 ? 10.310 3.779 -5.669 1.00 93.00 107 CYS A N 1
ATOM 873 C CA . CYS A 1 107 ? 9.510 2.676 -6.193 1.00 93.00 107 CYS A CA 1
ATOM 874 C C . CYS A 1 107 ? 9.826 2.384 -7.673 1.00 93.00 107 CYS A C 1
ATOM 876 O O . CYS A 1 107 ? 9.874 1.215 -8.059 1.00 93.00 107 CYS A O 1
ATOM 878 N N . LEU A 1 108 ? 10.077 3.403 -8.508 1.00 93.00 108 LEU A N 1
ATOM 879 C CA . LEU A 1 108 ? 10.515 3.203 -9.900 1.00 93.00 108 LEU A CA 1
ATOM 880 C C . LEU A 1 108 ? 11.856 2.462 -9.988 1.00 93.00 108 LEU A C 1
ATOM 882 O O . LEU A 1 108 ? 11.994 1.554 -10.808 1.00 93.00 108 LEU A O 1
ATOM 886 N N . GLN A 1 109 ? 12.826 2.814 -9.142 1.00 92.75 109 GLN A N 1
ATOM 887 C CA . GLN A 1 109 ? 14.132 2.147 -9.102 1.00 92.75 109 GLN A CA 1
ATOM 888 C C . GLN A 1 109 ? 13.997 0.672 -8.705 1.00 92.75 109 GLN A C 1
ATOM 890 O O . GLN A 1 109 ? 14.517 -0.198 -9.404 1.00 92.75 109 GLN A O 1
ATOM 895 N N . LEU A 1 110 ? 13.212 0.372 -7.670 1.00 92.75 110 LEU A N 1
ATOM 896 C CA . LEU A 1 110 ? 12.952 -1.009 -7.252 1.00 92.75 110 LEU A CA 1
ATOM 897 C C . LEU A 1 110 ? 12.195 -1.810 -8.329 1.00 92.75 110 LEU A C 1
ATOM 899 O O . LEU A 1 110 ? 12.458 -2.995 -8.539 1.00 92.75 110 LEU A O 1
ATOM 903 N N . LEU A 1 111 ? 11.257 -1.183 -9.049 1.00 91.88 111 LEU A N 1
ATOM 904 C CA . LEU A 1 111 ? 10.552 -1.823 -10.167 1.00 91.88 111 LEU A CA 1
ATOM 905 C C . LEU A 1 111 ? 11.478 -2.114 -11.348 1.00 91.88 111 LEU A C 1
ATOM 907 O O . LEU A 1 111 ? 11.311 -3.142 -12.004 1.00 91.88 111 LEU A O 1
ATOM 911 N N . ARG A 1 112 ? 12.462 -1.247 -11.602 1.00 91.06 112 ARG A N 1
ATOM 912 C CA . ARG A 1 112 ? 13.496 -1.465 -12.617 1.00 91.06 112 ARG A CA 1
ATOM 913 C C . ARG A 1 112 ? 14.345 -2.689 -12.292 1.00 91.06 112 ARG A C 1
ATOM 915 O O . ARG A 1 112 ? 14.544 -3.532 -13.163 1.00 91.06 112 ARG A O 1
ATOM 922 N N . GLU A 1 113 ? 14.818 -2.804 -11.053 1.00 89.75 113 GLU A N 1
ATOM 923 C CA . GLU A 1 113 ? 15.580 -3.973 -10.590 1.00 89.75 113 GLU A CA 1
ATOM 924 C C 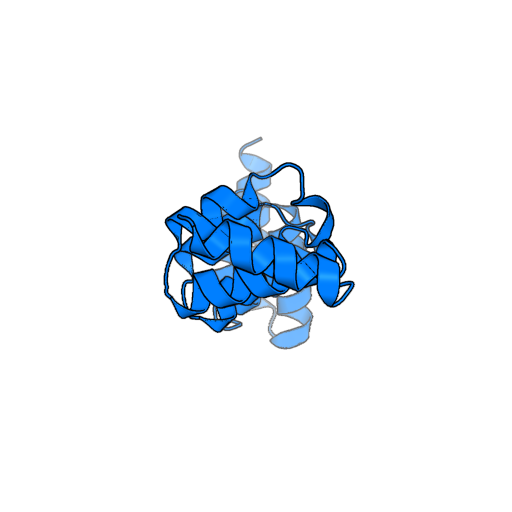. GLU A 1 113 ? 14.762 -5.256 -10.782 1.00 89.75 113 GLU A C 1
ATOM 926 O O . GLU A 1 113 ? 15.214 -6.199 -11.434 1.00 89.75 113 GLU A O 1
ATOM 931 N N . LYS A 1 114 ? 13.493 -5.236 -10.358 1.00 87.19 114 LYS A N 1
ATOM 932 C CA . LYS A 1 114 ? 12.567 -6.358 -10.563 1.00 87.19 114 LYS A CA 1
ATOM 933 C C . LYS A 1 114 ? 12.303 -6.662 -12.038 1.00 87.19 114 LYS A C 1
ATOM 935 O O . LYS A 1 114 ? 12.119 -7.827 -12.380 1.00 87.19 114 LYS A O 1
ATOM 940 N N . ALA A 1 115 ? 12.263 -5.660 -12.918 1.00 86.94 115 ALA A N 1
ATOM 941 C CA . ALA A 1 115 ? 12.110 -5.876 -14.356 1.00 86.94 115 ALA A CA 1
ATOM 942 C C . ALA A 1 115 ? 13.284 -6.696 -14.904 1.00 86.94 115 ALA A C 1
ATOM 944 O O . ALA A 1 115 ? 13.061 -7.710 -15.562 1.00 86.94 115 ALA A O 1
ATOM 945 N N . ILE A 1 116 ? 14.515 -6.308 -14.560 1.00 85.12 116 ILE A N 1
ATOM 946 C CA . ILE A 1 116 ? 15.742 -6.996 -14.986 1.00 85.12 116 ILE A CA 1
ATOM 947 C C . ILE A 1 116 ? 15.739 -8.453 -14.510 1.00 85.12 116 ILE A C 1
ATOM 949 O O . ILE A 1 116 ? 15.999 -9.360 -15.304 1.00 85.12 116 ILE A O 1
ATOM 953 N N . GLU A 1 117 ? 15.389 -8.684 -13.242 1.00 81.50 117 GLU A N 1
ATOM 954 C CA . GLU A 1 117 ? 15.330 -10.024 -12.648 1.00 81.50 117 GLU A CA 1
ATOM 955 C C . GLU A 1 117 ? 14.297 -10.935 -13.329 1.00 81.50 117 GLU A C 1
ATOM 957 O O . GLU A 1 117 ? 14.578 -12.106 -13.597 1.00 81.50 117 GLU A O 1
ATOM 962 N N . LYS A 1 118 ? 13.093 -10.416 -13.612 1.00 71.38 118 LYS A N 1
ATOM 963 C CA . LYS A 1 118 ? 11.952 -11.233 -14.059 1.00 71.38 118 LYS A CA 1
ATOM 964 C C . LYS A 1 118 ? 11.894 -11.448 -15.566 1.00 71.38 118 LYS A C 1
ATOM 966 O O . LYS A 1 118 ? 11.516 -12.532 -16.002 1.00 71.38 118 LYS A O 1
ATOM 971 N N . THR A 1 119 ? 12.183 -10.425 -16.370 1.00 62.59 119 THR A N 1
ATOM 972 C CA . THR A 1 119 ? 11.898 -10.474 -17.815 1.00 62.59 119 THR A CA 1
ATOM 973 C C . THR A 1 119 ? 13.089 -10.929 -18.647 1.00 62.59 119 THR A C 1
ATOM 975 O O . THR A 1 119 ? 12.902 -11.236 -19.826 1.00 62.59 119 THR A O 1
ATOM 978 N N . ARG A 1 120 ? 14.310 -10.949 -18.080 1.00 60.28 120 ARG A N 1
ATOM 979 C CA . ARG A 1 120 ? 15.577 -11.191 -18.807 1.00 60.28 120 ARG A CA 1
ATOM 980 C C . ARG A 1 120 ? 15.720 -10.356 -20.095 1.00 60.28 120 ARG A C 1
ATOM 982 O O . ARG A 1 120 ? 16.516 -10.688 -20.967 1.00 60.28 120 ARG A O 1
ATOM 989 N N . THR A 1 121 ? 14.948 -9.279 -20.240 1.00 56.19 121 THR A N 1
ATOM 990 C CA . THR A 1 121 ? 14.873 -8.451 -21.448 1.00 56.19 121 THR A CA 1
ATOM 991 C C . THR A 1 121 ? 15.025 -6.993 -21.048 1.00 56.19 121 THR A C 1
ATOM 993 O O . THR A 1 121 ? 14.207 -6.443 -20.312 1.00 56.19 121 THR A O 1
ATOM 996 N N . ALA A 1 122 ? 16.093 -6.365 -21.546 1.00 66.94 122 ALA A N 1
ATOM 997 C CA . ALA A 1 122 ? 16.489 -4.999 -21.201 1.00 66.94 122 ALA A CA 1
ATOM 998 C C . ALA A 1 122 ? 15.440 -3.937 -21.583 1.00 66.94 122 ALA A C 1
ATOM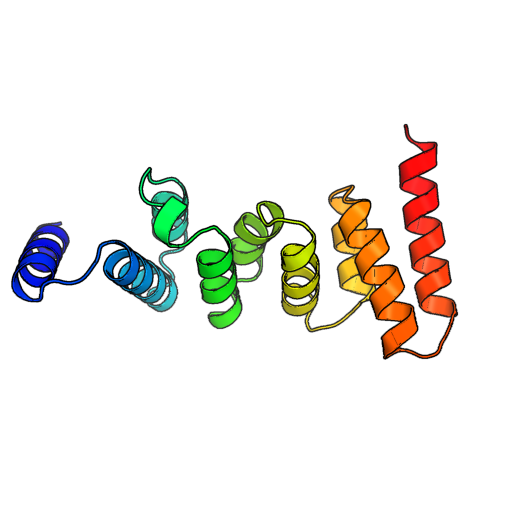 1000 O O . ALA A 1 122 ? 15.436 -2.850 -21.019 1.00 66.94 122 ALA A O 1
ATOM 1001 N N . ASN A 1 123 ? 14.518 -4.254 -22.497 1.00 79.50 123 ASN A N 1
ATOM 1002 C CA . ASN A 1 123 ? 13.575 -3.289 -23.065 1.00 79.50 123 ASN A CA 1
ATOM 1003 C C . ASN A 1 123 ? 12.667 -2.634 -22.013 1.00 79.50 123 ASN A C 1
ATOM 1005 O O . ASN A 1 123 ? 12.467 -1.425 -22.060 1.00 79.50 123 ASN A O 1
ATOM 1009 N N . LEU A 1 124 ? 12.147 -3.402 -21.048 1.00 82.75 124 LEU A N 1
ATOM 1010 C CA . LEU A 1 124 ? 11.283 -2.834 -20.007 1.00 82.75 124 LEU A CA 1
ATOM 1011 C C . LEU A 1 124 ? 12.082 -2.011 -18.990 1.00 82.75 124 LEU A C 1
ATOM 1013 O O . LEU A 1 124 ? 11.603 -0.986 -18.519 1.00 82.75 124 LEU A O 1
ATOM 1017 N N . ALA A 1 125 ? 13.306 -2.435 -18.672 1.00 84.12 125 ALA A N 1
ATOM 1018 C CA . ALA A 1 125 ? 14.189 -1.672 -17.796 1.00 84.12 125 ALA A CA 1
ATOM 1019 C C . ALA A 1 125 ? 14.573 -0.324 -18.429 1.00 84.12 125 ALA A C 1
ATOM 1021 O O . ALA A 1 125 ? 14.529 0.692 -17.742 1.00 84.12 125 ALA A O 1
ATOM 1022 N N . ASN A 1 126 ? 14.845 -0.307 -19.738 1.00 86.69 126 ASN A N 1
ATOM 1023 C CA . ASN A 1 126 ? 15.125 0.914 -20.496 1.00 86.69 126 ASN A CA 1
ATOM 1024 C C . ASN A 1 126 ? 13.921 1.875 -20.496 1.00 86.69 126 ASN A C 1
ATOM 1026 O O . ASN A 1 126 ? 14.096 3.068 -20.275 1.00 86.69 126 ASN A O 1
ATOM 1030 N N . GLU A 1 127 ? 12.694 1.367 -20.668 1.00 87.50 127 GLU A N 1
ATOM 1031 C CA . GLU A 1 127 ? 11.477 2.195 -20.577 1.00 87.50 127 GLU A CA 1
ATOM 1032 C C . GLU A 1 127 ? 11.319 2.812 -19.171 1.00 87.50 127 GLU A C 1
ATOM 1034 O O . GLU A 1 127 ? 10.953 3.979 -19.030 1.00 87.50 127 GLU A O 1
ATOM 1039 N N . ILE A 1 128 ? 11.654 2.067 -18.111 1.00 88.12 128 ILE A N 1
ATOM 1040 C CA . ILE A 1 128 ? 11.643 2.598 -16.738 1.00 88.12 128 ILE A CA 1
ATOM 1041 C C . ILE A 1 128 ? 12.767 3.633 -16.529 1.00 88.12 128 ILE A C 1
ATOM 1043 O O . ILE A 1 128 ? 12.553 4.629 -15.835 1.00 88.12 128 ILE A O 1
ATOM 1047 N N . ASP A 1 129 ? 13.938 3.457 -17.149 1.00 89.75 129 ASP A N 1
ATOM 1048 C CA . ASP A 1 129 ? 15.037 4.437 -17.113 1.00 89.75 129 ASP A CA 1
ATOM 1049 C C . ASP A 1 129 ? 14.648 5.782 -17.746 1.00 89.75 129 ASP A C 1
ATOM 1051 O O . ASP A 1 129 ? 15.028 6.848 -17.243 1.00 89.75 129 ASP A O 1
ATOM 1055 N N . GLU A 1 130 ? 13.830 5.761 -18.799 1.00 90.88 130 GLU A N 1
ATOM 1056 C CA . GLU A 1 130 ? 13.247 6.976 -19.373 1.00 90.88 130 GLU A CA 1
ATOM 1057 C C . GLU A 1 130 ? 12.326 7.677 -18.366 1.00 90.88 130 GLU A C 1
ATOM 1059 O O . GLU A 1 130 ? 12.420 8.895 -18.188 1.00 90.88 130 GLU A O 1
ATOM 1064 N N . TYR A 1 131 ? 11.481 6.930 -17.647 1.00 91.25 131 TYR A N 1
ATOM 1065 C CA . TYR A 1 131 ? 10.598 7.486 -16.611 1.00 91.25 131 TYR A CA 1
ATOM 1066 C C . TYR A 1 131 ? 11.397 8.107 -15.455 1.00 91.25 131 TYR A C 1
ATOM 1068 O O . TYR A 1 131 ? 11.099 9.219 -15.009 1.00 91.25 131 TYR A O 1
ATOM 1076 N N . VAL A 1 132 ? 12.457 7.431 -15.007 1.00 90.19 132 VAL A N 1
ATOM 1077 C CA . VAL A 1 132 ? 13.399 7.941 -13.996 1.00 90.19 132 VAL A CA 1
ATOM 1078 C C . VAL A 1 132 ? 14.050 9.244 -14.467 1.00 90.19 132 VAL A C 1
ATOM 1080 O O . VAL A 1 132 ? 14.122 10.212 -13.705 1.00 90.19 132 VAL A O 1
ATOM 1083 N N . SER A 1 133 ? 14.486 9.301 -15.726 1.00 90.25 133 SER A N 1
ATOM 1084 C CA . SER A 1 133 ? 15.110 10.493 -16.311 1.00 90.25 133 SER A CA 1
ATOM 1085 C C . SER A 1 133 ? 14.134 11.670 -16.396 1.00 90.25 133 SER A C 1
ATOM 1087 O O . SER A 1 133 ? 14.505 12.792 -16.052 1.00 90.25 133 SER A O 1
ATOM 1089 N N . GLN A 1 134 ? 12.871 11.419 -16.762 1.00 90.50 134 GLN A N 1
ATOM 1090 C CA . GLN A 1 134 ? 11.814 12.440 -16.798 1.00 90.50 134 GLN A CA 1
ATOM 1091 C C . GLN A 1 134 ? 11.526 13.060 -15.425 1.00 90.50 134 GLN A C 1
ATOM 1093 O O . GLN A 1 134 ? 11.227 14.252 -15.340 1.00 90.50 134 GLN A O 1
ATOM 1098 N N . LEU A 1 135 ? 11.591 12.276 -14.345 1.00 88.81 135 LEU A N 1
ATOM 1099 C CA . LEU A 1 135 ? 11.398 12.805 -12.991 1.00 88.81 135 LEU A CA 1
ATOM 1100 C C . LEU A 1 135 ? 12.612 13.592 -12.493 1.00 88.81 135 LEU A C 1
ATOM 1102 O O . LEU A 1 135 ? 12.446 14.560 -11.751 1.00 88.81 135 LEU A O 1
ATOM 1106 N N . ARG A 1 136 ? 13.823 13.200 -12.900 1.00 86.44 136 ARG A N 1
ATOM 1107 C CA . ARG A 1 136 ? 15.063 13.896 -12.528 1.00 86.44 136 ARG A CA 1
ATOM 1108 C C . ARG A 1 136 ? 15.234 15.230 -13.253 1.00 86.44 136 ARG A C 1
ATOM 1110 O O . ARG A 1 136 ? 15.746 16.155 -12.640 1.00 86.44 136 ARG A O 1
ATOM 1117 N N . SER A 1 137 ? 14.796 15.344 -14.508 1.00 81.44 137 SER A N 1
ATOM 1118 C CA . SER A 1 137 ? 14.919 16.575 -15.309 1.00 81.44 137 SER A CA 1
ATOM 1119 C C . SER A 1 137 ? 13.878 17.653 -14.988 1.00 81.44 137 SER A C 1
ATOM 1121 O O . SER A 1 137 ? 14.026 18.791 -15.421 1.00 81.44 137 SER A O 1
ATOM 1123 N N . LYS A 1 138 ? 12.818 17.304 -14.249 1.00 65.25 138 LYS A N 1
ATOM 1124 C CA . LYS A 1 138 ? 11.761 18.227 -13.799 1.00 65.25 138 LYS A CA 1
ATOM 1125 C C . LYS A 1 138 ? 11.987 18.791 -12.385 1.00 65.25 138 LYS A C 1
ATOM 1127 O O . LYS A 1 138 ? 11.092 19.461 -11.868 1.00 65.25 138 LYS A O 1
ATOM 1132 N N . LYS A 1 139 ? 13.123 18.483 -11.755 1.00 50.88 139 LYS A N 1
ATOM 1133 C CA . LYS A 1 139 ? 13.597 19.113 -10.512 1.00 50.88 139 LYS A CA 1
ATOM 1134 C C . LYS A 1 139 ? 14.532 20.266 -10.842 1.00 50.88 139 LYS A C 1
ATOM 1136 O O . LYS A 1 139 ? 14.475 21.253 -10.082 1.00 50.88 139 LYS A O 1
#

Secondary structure (DSSP, 8-state):
-HHHHHHHHHHHHTT--HHHHHHHHHHHHHHTT-HHHHHHHHTSTTGGGTHHHHHHHHHHHTT-HHHHHHHHTTS-HHHHHHHHHHHTTT-HHHHHHHHHHTT-HHHHHHHHHHHHHHH--HHHHHHHHHHHHHHHHT-

Solvent-accessible surface area (backbone atoms only — not comparable to full-atom values): 7727 Å² total; per-residue (Å²): 111,75,63,61,56,54,52,53,51,51,33,59,76,70,66,54,49,71,48,59,49,50,52,51,50,51,49,50,29,54,75,69,64,34,57,71,60,41,54,54,53,66,69,38,93,66,32,83,59,64,43,46,62,51,55,21,52,51,26,52,77,64,70,37,50,76,65,14,48,70,26,41,78,68,44,58,59,91,59,25,47,60,50,43,24,58,72,39,77,63,35,62,67,59,30,41,52,52,24,58,77,69,66,35,63,66,42,36,53,57,50,30,56,50,34,48,74,71,63,78,42,67,67,63,30,51,55,44,49,52,54,54,49,58,60,61,75,74,109